Protein AF-A0AAU1ZHZ0-F1 (afdb_monomer)

Foldseek 3Di:
DDDPPPPPDDDPLLVVLLVLLLVLLVVLLVLLQVLCVQLVFLNDPVSVVVSVVVSVVLSVVLSVQLNVQLVVLQVVCVVPDPVSSSVSSVCSSCVSSVVSSLVCNQPRRFPQQGRRPNVQDDNLSGHPPHDPPGHSD

Secondary structure (DSSP, 8-state):
-------TT---HHHHHHHHHHHHHHHHHHHHHHHHHHHTSS-SHHHHHHHHHHHHHHHHHHHHHHHHHHHHHHHHTTTS-HHHHHHHHHHHHHHHHHHHHHHHHHHHHS-TTS--TTSSS-TT---TTS-TTS---

Nearest PDB structures (foldseek):
  8fih-assembly1_C  TM=4.085E-01  e=8.500E+00  synthetic construct
  4m70-assembly1_A  TM=3.760E-01  e=8.071E+00  Solanum tuberosum

Structure (mmCIF, N/CA/C/O backbone):
data_AF-A0AAU1ZHZ0-F1
#
_entry.id   AF-A0AAU1ZHZ0-F1
#
loop_
_atom_site.group_PDB
_atom_site.id
_atom_site.type_symbol
_atom_site.label_atom_id
_atom_site.label_alt_id
_atom_site.label_comp_id
_atom_site.label_asym_id
_atom_site.label_entity_id
_atom_site.label_seq_id
_atom_site.pdbx_PDB_ins_code
_atom_site.Cartn_x
_atom_site.Cartn_y
_atom_site.Cartn_z
_atom_site.occupancy
_atom_site.B_iso_or_equiv
_atom_site.auth_seq_id
_atom_site.auth_comp_id
_atom_site.auth_asym_id
_atom_s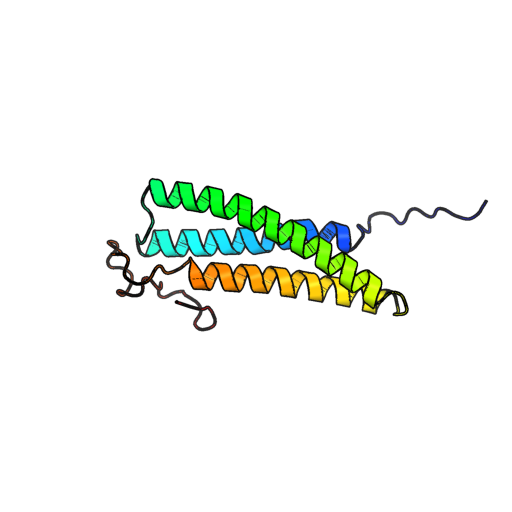ite.auth_atom_id
_atom_site.pdbx_PDB_model_num
ATOM 1 N N . MET A 1 1 ? -8.022 1.737 46.238 1.00 36.94 1 MET A N 1
ATOM 2 C CA . MET A 1 1 ? -6.964 1.194 45.357 1.00 36.94 1 MET A CA 1
ATOM 3 C C . MET A 1 1 ? -7.638 0.244 44.380 1.00 36.94 1 MET A C 1
ATOM 5 O O . MET A 1 1 ? -7.983 -0.860 44.771 1.00 36.94 1 MET A O 1
ATOM 9 N N . SER A 1 2 ? -7.978 0.725 43.182 1.00 44.81 2 SER A N 1
ATOM 10 C CA . SER A 1 2 ? -8.760 -0.032 42.194 1.00 44.81 2 SER A CA 1
ATOM 11 C C . SER A 1 2 ? -7.848 -0.516 41.068 1.00 44.81 2 SER A C 1
ATOM 13 O O . SER A 1 2 ? -6.913 0.182 40.682 1.00 44.81 2 SER A O 1
ATOM 15 N N . ALA A 1 3 ? -8.091 -1.742 40.621 1.00 41.94 3 ALA A N 1
ATOM 16 C CA . ALA A 1 3 ? -7.180 -2.602 39.882 1.00 41.94 3 ALA A CA 1
ATOM 17 C C . ALA A 1 3 ? -6.652 -2.003 38.564 1.00 41.94 3 ALA A C 1
ATOM 19 O O . ALA A 1 3 ? -7.365 -1.935 37.564 1.00 41.94 3 ALA A O 1
ATOM 20 N N . TYR A 1 4 ? -5.353 -1.698 38.524 1.00 46.47 4 TYR A N 1
ATOM 21 C CA . TYR A 1 4 ? -4.576 -1.684 37.283 1.00 46.47 4 TYR A CA 1
ATOM 22 C C . TYR A 1 4 ? -4.260 -3.134 36.895 1.00 46.47 4 TYR A C 1
ATOM 24 O O . TYR A 1 4 ? -3.150 -3.630 37.073 1.00 46.47 4 TYR A O 1
ATOM 32 N N . ALA A 1 5 ? -5.266 -3.846 36.387 1.00 48.91 5 ALA A N 1
ATOM 33 C CA . ALA A 1 5 ? -5.033 -5.089 35.671 1.00 48.91 5 ALA A CA 1
ATOM 34 C C . ALA A 1 5 ? -4.393 -4.735 34.321 1.00 48.91 5 ALA A C 1
ATOM 36 O O . ALA A 1 5 ? -5.079 -4.462 33.336 1.00 48.91 5 ALA A O 1
ATOM 37 N N . VAL A 1 6 ? -3.061 -4.693 34.292 1.00 51.09 6 VAL A N 1
ATOM 38 C CA . VAL A 1 6 ? -2.277 -4.684 33.056 1.00 51.09 6 VAL A CA 1
ATOM 39 C C . VAL A 1 6 ? -2.632 -5.963 32.297 1.00 51.09 6 VAL A C 1
ATOM 41 O O . VAL A 1 6 ? -2.198 -7.057 32.658 1.00 51.09 6 VAL A O 1
ATOM 44 N N . SER A 1 7 ? -3.487 -5.844 31.278 1.00 55.59 7 SER A N 1
ATOM 45 C CA . SER A 1 7 ? -3.827 -6.971 30.413 1.00 55.59 7 SER A CA 1
ATOM 46 C C . SER A 1 7 ? -2.555 -7.393 29.679 1.00 55.59 7 SER A C 1
ATOM 48 O O . SER A 1 7 ? -1.986 -6.607 28.919 1.00 55.59 7 SER A O 1
ATOM 50 N N . ARG A 1 8 ? -2.084 -8.615 29.932 1.00 50.62 8 ARG A N 1
ATOM 51 C CA . ARG A 1 8 ? -0.914 -9.184 29.261 1.00 50.62 8 ARG A CA 1
ATOM 52 C C . ARG A 1 8 ? -1.141 -9.184 27.741 1.00 50.62 8 ARG A C 1
ATOM 54 O O . ARG A 1 8 ? -2.071 -9.821 27.259 1.00 50.62 8 ARG A O 1
ATOM 61 N N . GLY A 1 9 ? -0.279 -8.480 27.008 1.00 52.25 9 GLY A N 1
ATOM 62 C CA . GLY A 1 9 ? 0.023 -8.750 25.595 1.00 52.25 9 GLY A CA 1
ATOM 63 C C . GLY A 1 9 ? -0.897 -8.172 24.515 1.00 52.25 9 GLY A C 1
ATOM 64 O O . GLY A 1 9 ? -0.635 -8.406 23.340 1.00 52.25 9 GLY A O 1
ATOM 65 N N . GLN A 1 10 ? -1.942 -7.414 24.852 1.00 60.03 10 GLN A N 1
ATOM 66 C CA . GLN A 1 10 ? -2.827 -6.824 23.841 1.00 60.03 10 GLN A CA 1
ATOM 67 C C . GLN A 1 10 ? -2.317 -5.433 23.468 1.00 60.03 10 GLN A C 1
ATOM 69 O O . GLN A 1 10 ? -2.661 -4.440 24.113 1.00 60.03 10 GLN A O 1
ATOM 74 N N . TRP A 1 11 ? -1.460 -5.356 22.451 1.00 63.22 11 TRP A N 1
ATOM 75 C CA . TRP A 1 11 ? -1.081 -4.067 21.880 1.00 63.22 11 TRP A CA 1
ATOM 76 C C . TRP A 1 11 ? -2.352 -3.325 21.437 1.00 63.22 11 TRP A C 1
ATOM 78 O O . TRP A 1 11 ? -3.217 -3.929 20.794 1.00 63.22 11 TRP A O 1
ATOM 88 N N . PRO A 1 12 ? -2.514 -2.035 21.781 1.00 67.44 12 PRO A N 1
ATOM 89 C CA . PRO A 1 12 ? -3.653 -1.263 21.310 1.00 67.44 12 PRO A CA 1
ATOM 90 C C . PRO A 1 12 ? -3.720 -1.313 19.780 1.00 67.44 12 PRO A C 1
ATOM 92 O O . PRO A 1 12 ? -2.695 -1.162 19.124 1.00 67.44 12 PRO A O 1
ATOM 95 N N . ALA A 1 13 ? -4.912 -1.464 19.201 1.00 68.56 13 ALA A N 1
ATOM 96 C CA . ALA A 1 13 ? -5.073 -1.578 17.746 1.00 68.56 13 ALA A CA 1
ATOM 97 C C . ALA A 1 13 ? -4.434 -0.411 16.956 1.00 68.56 13 ALA A C 1
ATOM 99 O O . ALA A 1 13 ? -3.912 -0.619 15.866 1.00 68.56 13 ALA A O 1
ATOM 100 N N . TRP A 1 14 ? -4.371 0.793 17.536 1.00 65.88 14 TRP A N 1
ATOM 101 C CA . TRP A 1 14 ? -3.672 1.939 16.940 1.00 65.88 14 TRP A CA 1
ATOM 102 C C . TRP A 1 14 ? -2.141 1.788 16.915 1.00 65.88 14 TRP A C 1
ATOM 104 O O . TRP A 1 14 ? -1.498 2.325 16.021 1.00 65.88 14 TRP A O 1
ATOM 114 N N . VAL A 1 15 ? -1.549 1.030 17.845 1.00 73.62 15 VAL A N 1
ATOM 115 C CA . VAL A 1 15 ? -0.110 0.713 17.829 1.00 73.62 15 VAL A CA 1
ATOM 116 C C . VAL A 1 15 ? 0.216 -0.241 16.680 1.00 73.62 15 VAL A C 1
ATOM 118 O O . VAL A 1 15 ? 1.283 -0.142 16.085 1.00 73.62 15 VAL A O 1
ATOM 121 N N . MET A 1 16 ? -0.730 -1.105 16.302 1.00 80.38 16 MET A N 1
ATOM 122 C CA . MET A 1 16 ? -0.593 -1.981 15.136 1.00 80.38 16 MET A CA 1
ATOM 123 C C . MET A 1 16 ? -0.862 -1.265 13.802 1.00 80.38 16 MET A C 1
ATOM 125 O O . MET A 1 16 ? -0.523 -1.804 12.752 1.00 80.38 16 MET A O 1
ATOM 129 N N . ALA A 1 17 ? -1.411 -0.045 13.807 1.00 83.56 17 ALA A N 1
ATOM 130 C CA . ALA A 1 17 ? -1.711 0.688 12.575 1.00 83.56 17 ALA A CA 1
ATOM 131 C C . ALA A 1 17 ? -0.443 1.051 11.786 1.00 83.56 17 ALA A C 1
ATOM 133 O O . ALA A 1 17 ? -0.386 0.866 10.572 1.00 83.56 17 ALA A O 1
ATOM 134 N N . MET A 1 18 ? 0.593 1.509 12.491 1.00 86.06 18 MET A N 1
ATOM 135 C CA . MET A 1 18 ? 1.884 1.856 11.900 1.00 86.06 18 MET A CA 1
ATOM 136 C C . MET A 1 18 ? 2.557 0.664 11.188 1.00 86.06 18 MET A C 1
ATOM 138 O O . MET A 1 18 ? 2.840 0.793 9.997 1.00 86.06 18 MET A O 1
ATOM 142 N N . PRO A 1 19 ? 2.799 -0.499 11.835 1.00 89.25 19 PRO A N 1
ATOM 143 C CA . PRO A 1 19 ? 3.435 -1.629 11.160 1.00 89.25 19 PRO A CA 1
ATOM 144 C C . PRO A 1 19 ? 2.593 -2.182 10.005 1.00 89.25 19 PRO A C 1
ATOM 146 O O . PRO A 1 19 ? 3.168 -2.621 9.015 1.00 89.25 19 PRO A O 1
ATOM 149 N N . VAL A 1 20 ? 1.256 -2.117 10.079 1.00 88.69 20 VAL A N 1
ATOM 150 C CA . VAL A 1 20 ? 0.386 -2.506 8.956 1.00 88.69 20 VAL A CA 1
ATOM 151 C C . VAL A 1 20 ? 0.583 -1.574 7.759 1.00 88.69 20 VAL A C 1
ATOM 153 O O . VAL A 1 20 ? 0.810 -2.060 6.654 1.00 88.69 20 VAL A O 1
ATOM 156 N N . GLY A 1 21 ? 0.561 -0.253 7.968 1.00 87.50 21 GLY A N 1
ATOM 157 C CA . GLY A 1 21 ? 0.802 0.721 6.898 1.00 87.50 21 GLY A CA 1
ATOM 158 C C . GLY A 1 21 ? 2.176 0.547 6.244 1.00 87.50 21 GLY A C 1
ATOM 159 O O . GLY A 1 21 ? 2.278 0.537 5.019 1.00 87.50 21 GLY A O 1
ATOM 160 N N . ILE A 1 22 ? 3.215 0.323 7.058 1.00 89.19 22 ILE A N 1
ATOM 161 C CA . ILE A 1 22 ? 4.578 0.043 6.582 1.00 89.19 22 ILE A CA 1
ATOM 162 C C . ILE A 1 22 ? 4.613 -1.242 5.752 1.00 89.19 22 ILE A C 1
ATOM 164 O O . ILE A 1 22 ? 5.143 -1.243 4.644 1.00 89.19 22 ILE A O 1
ATOM 168 N N . ALA A 1 23 ? 4.049 -2.335 6.271 1.00 91.75 23 ALA A N 1
ATOM 169 C CA . ALA A 1 23 ? 4.100 -3.634 5.612 1.00 91.75 23 ALA A CA 1
ATOM 170 C C . ALA A 1 23 ? 3.394 -3.615 4.250 1.00 91.75 23 ALA A C 1
ATOM 172 O O . ALA A 1 23 ? 3.937 -4.135 3.278 1.00 91.75 23 ALA A O 1
ATOM 173 N N . VAL A 1 24 ? 2.215 -2.996 4.164 1.00 91.69 24 VAL A N 1
ATOM 174 C CA . VAL A 1 24 ? 1.434 -2.919 2.921 1.00 91.69 24 VAL A CA 1
ATOM 175 C C . VAL A 1 24 ? 2.195 -2.158 1.833 1.00 91.69 24 VAL A C 1
ATOM 177 O O . VAL A 1 24 ? 2.324 -2.656 0.716 1.00 91.69 24 VAL A O 1
ATOM 180 N N . VAL A 1 25 ? 2.758 -0.994 2.159 1.00 89.00 25 VAL A N 1
ATOM 181 C CA . VAL A 1 25 ? 3.520 -0.196 1.186 1.00 89.00 25 VAL A CA 1
ATOM 182 C C . VAL A 1 25 ? 4.828 -0.861 0.804 1.00 89.00 25 VAL A C 1
ATOM 184 O O . VAL A 1 25 ? 5.184 -0.862 -0.367 1.00 89.00 25 VAL A O 1
ATOM 187 N N . TYR A 1 26 ? 5.518 -1.489 1.754 1.00 91.44 26 TYR A N 1
ATOM 188 C CA . TYR A 1 26 ? 6.726 -2.242 1.444 1.00 91.44 26 TYR A CA 1
ATOM 189 C C . TYR A 1 26 ? 6.450 -3.355 0.422 1.00 91.44 26 TYR A C 1
ATOM 191 O O . TYR A 1 26 ? 7.185 -3.495 -0.554 1.00 91.44 26 TYR A O 1
ATOM 199 N N . GLN A 1 27 ? 5.358 -4.110 0.594 1.00 92.25 27 GLN A N 1
ATOM 200 C CA . GLN A 1 27 ? 4.953 -5.122 -0.387 1.00 92.25 27 GLN A CA 1
ATOM 201 C C . GLN A 1 27 ? 4.615 -4.495 -1.748 1.00 92.25 27 GLN A C 1
ATOM 203 O O . GLN A 1 27 ? 5.027 -5.028 -2.776 1.00 92.25 27 GLN A O 1
ATOM 208 N N . ALA A 1 28 ? 3.939 -3.342 -1.769 1.00 90.75 28 ALA A N 1
ATOM 209 C CA . ALA A 1 28 ? 3.671 -2.597 -2.999 1.00 90.75 28 ALA A CA 1
ATOM 210 C C . ALA A 1 28 ? 4.970 -2.184 -3.721 1.00 90.75 28 ALA A C 1
ATOM 212 O O . ALA A 1 28 ? 5.103 -2.409 -4.923 1.00 90.75 28 ALA A O 1
ATOM 213 N N . SER A 1 29 ? 5.968 -1.674 -2.993 1.00 88.94 29 SER A N 1
ATOM 214 C CA . SER A 1 29 ? 7.287 -1.340 -3.546 1.00 88.94 29 SER A CA 1
ATOM 215 C C . SER A 1 29 ? 8.018 -2.559 -4.103 1.00 88.94 29 SER A C 1
ATOM 217 O O . SER A 1 29 ? 8.616 -2.471 -5.172 1.00 88.94 29 SER A O 1
ATOM 219 N N . VAL A 1 30 ? 7.925 -3.720 -3.448 1.00 90.94 30 VAL A N 1
ATOM 220 C CA . VAL A 1 30 ? 8.493 -4.973 -3.974 1.00 90.94 30 VAL A CA 1
ATOM 221 C C . VAL A 1 30 ? 7.828 -5.377 -5.293 1.00 90.94 30 VAL A C 1
ATOM 223 O O . VAL A 1 30 ? 8.520 -5.824 -6.209 1.00 90.94 30 VAL A O 1
ATOM 226 N N . VAL A 1 31 ? 6.508 -5.215 -5.417 1.00 90.25 31 VAL A N 1
ATOM 227 C CA . VAL A 1 31 ? 5.777 -5.504 -6.663 1.00 90.25 31 VAL A CA 1
ATOM 228 C C . VAL A 1 31 ? 6.209 -4.557 -7.786 1.00 90.25 31 VAL A C 1
ATOM 230 O O . VAL A 1 31 ? 6.536 -5.035 -8.871 1.00 90.25 31 VAL A O 1
ATOM 233 N N . VAL A 1 32 ? 6.299 -3.250 -7.515 1.00 89.50 32 VAL A N 1
ATOM 234 C CA . VAL A 1 32 ? 6.789 -2.239 -8.473 1.00 89.50 32 VAL A CA 1
ATOM 235 C C . VAL A 1 32 ? 8.213 -2.559 -8.930 1.00 89.50 32 VAL A C 1
ATOM 237 O O . VAL A 1 32 ? 8.487 -2.608 -10.127 1.00 89.50 32 VAL A O 1
ATOM 240 N N . ALA A 1 33 ? 9.118 -2.844 -7.992 1.00 89.62 33 ALA A N 1
ATOM 241 C CA . ALA A 1 33 ? 10.503 -3.183 -8.302 1.00 89.62 33 ALA A CA 1
ATOM 242 C C . ALA A 1 33 ? 10.608 -4.442 -9.178 1.00 89.62 33 ALA A C 1
ATOM 244 O O . ALA A 1 33 ? 11.401 -4.480 -10.116 1.00 89.62 33 ALA A O 1
ATOM 245 N N . ARG A 1 34 ? 9.785 -5.464 -8.910 1.00 90.31 34 ARG A N 1
ATOM 246 C CA . ARG A 1 34 ? 9.731 -6.681 -9.732 1.00 90.31 34 ARG A CA 1
ATOM 247 C C . ARG A 1 34 ? 9.187 -6.421 -11.133 1.00 90.31 34 ARG A C 1
ATOM 249 O O . ARG A 1 34 ? 9.722 -6.997 -12.072 1.00 90.31 34 ARG A O 1
ATOM 256 N N . ALA A 1 35 ? 8.163 -5.581 -11.279 1.00 88.31 35 ALA A N 1
ATOM 257 C CA . ALA A 1 35 ? 7.618 -5.219 -12.587 1.00 88.31 35 ALA A CA 1
ATOM 258 C C . ALA A 1 35 ? 8.667 -4.500 -13.444 1.00 88.31 35 ALA A C 1
ATOM 260 O O . ALA A 1 35 ? 8.980 -4.954 -14.544 1.00 88.31 35 ALA A O 1
ATOM 261 N N . ARG A 1 36 ? 9.300 -3.462 -12.882 1.00 88.56 36 ARG A N 1
ATOM 262 C CA . ARG A 1 36 ? 10.369 -2.701 -13.545 1.00 88.56 36 ARG A CA 1
ATOM 263 C C . ARG A 1 36 ? 11.561 -3.578 -13.923 1.00 88.56 36 ARG A C 1
ATOM 265 O O . ARG A 1 36 ? 12.040 -3.499 -15.04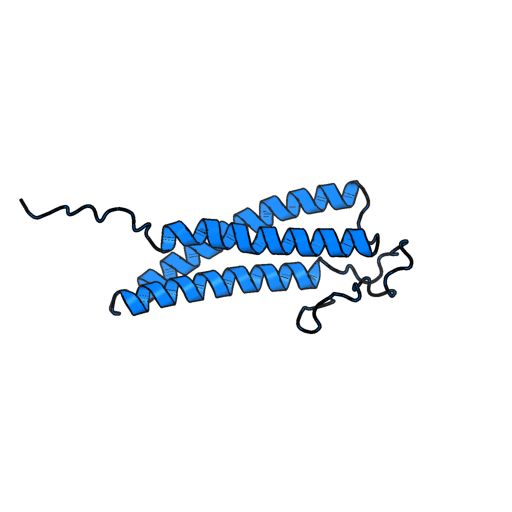7 1.00 88.56 36 ARG A O 1
ATOM 272 N N . ALA A 1 37 ? 11.994 -4.464 -13.025 1.00 88.50 37 ALA A N 1
ATOM 273 C CA . ALA A 1 37 ? 13.083 -5.401 -13.300 1.00 88.50 37 ALA A CA 1
ATOM 274 C C . ALA A 1 37 ? 12.738 -6.437 -14.383 1.00 88.50 37 ALA A C 1
ATOM 276 O O . ALA A 1 37 ? 13.617 -6.853 -15.129 1.00 88.50 37 ALA A O 1
ATOM 277 N N . TYR A 1 38 ? 11.479 -6.878 -14.459 1.00 89.62 38 TYR A N 1
ATOM 278 C CA . TYR A 1 38 ? 11.035 -7.868 -15.442 1.00 89.62 38 TYR A CA 1
ATOM 279 C C . TYR A 1 38 ? 10.935 -7.268 -16.855 1.00 89.62 38 TYR A C 1
ATOM 281 O O . TYR A 1 38 ? 11.339 -7.899 -17.833 1.00 89.62 38 TYR A O 1
ATOM 289 N N . CYS A 1 39 ? 10.425 -6.041 -16.970 1.00 87.56 39 CYS A N 1
ATOM 290 C CA . CYS A 1 39 ? 10.314 -5.342 -18.253 1.00 87.56 39 CYS A CA 1
ATOM 291 C C . CYS A 1 39 ? 11.584 -4.571 -18.650 1.00 87.56 39 CYS A C 1
ATOM 293 O O . CYS A 1 39 ? 11.652 -4.053 -19.758 1.00 87.56 39 CYS A O 1
ATOM 295 N N . ASP A 1 40 ? 12.574 -4.500 -17.755 1.00 87.62 40 ASP A N 1
ATOM 296 C CA . ASP A 1 40 ? 13.741 -3.614 -17.860 1.00 87.62 40 ASP A CA 1
ATOM 297 C C . ASP A 1 40 ? 13.351 -2.159 -18.181 1.00 87.62 40 ASP A C 1
ATOM 299 O O . ASP A 1 40 ? 14.009 -1.448 -18.930 1.00 87.62 40 ASP A O 1
ATOM 303 N N . ALA A 1 41 ? 12.228 -1.722 -17.606 1.00 85.25 41 ALA A N 1
ATOM 304 C CA . ALA A 1 41 ? 11.660 -0.395 -17.800 1.00 85.25 41 ALA A CA 1
ATOM 305 C C . ALA A 1 41 ? 11.876 0.434 -16.531 1.00 85.25 41 ALA A C 1
ATOM 307 O O . ALA A 1 41 ? 11.480 0.031 -15.434 1.00 85.25 41 ALA A O 1
ATOM 308 N N . ALA A 1 42 ? 12.528 1.590 -16.667 1.00 81.69 42 ALA A N 1
ATOM 309 C CA . ALA A 1 42 ? 12.950 2.445 -15.556 1.00 81.69 42 ALA A CA 1
ATOM 310 C C . ALA A 1 42 ? 13.762 1.690 -14.478 1.00 81.69 42 ALA A C 1
ATOM 312 O O . ALA A 1 42 ? 13.615 1.936 -13.275 1.00 81.69 42 ALA A O 1
ATOM 313 N N . TRP A 1 43 ? 14.623 0.756 -14.904 1.00 86.06 43 TRP A N 1
ATOM 314 C CA . TRP A 1 43 ? 15.458 -0.070 -14.022 1.00 86.06 43 TRP A CA 1
ATOM 315 C C . TRP A 1 43 ? 16.944 0.327 -14.015 1.00 86.06 43 TRP A C 1
ATOM 317 O O . TRP A 1 43 ? 17.789 -0.382 -13.464 1.00 86.06 43 TRP A O 1
ATOM 327 N N . GLU A 1 44 ? 17.273 1.493 -14.563 1.00 85.38 44 GLU A N 1
ATOM 328 C CA . GLU A 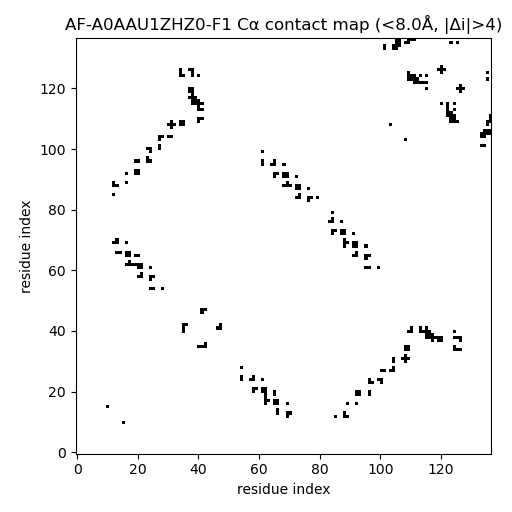1 44 ? 18.616 2.079 -14.533 1.00 85.38 44 GLU A CA 1
ATOM 329 C C . GLU A 1 44 ? 19.021 2.523 -13.106 1.00 85.38 44 GLU A C 1
ATOM 331 O O . GLU A 1 44 ? 18.149 2.788 -12.266 1.00 85.38 44 GLU A O 1
ATOM 336 N N . PRO A 1 45 ? 20.326 2.653 -12.788 1.00 84.50 45 PRO A N 1
ATOM 337 C CA . PRO A 1 45 ? 20.795 3.001 -11.441 1.00 84.50 45 PRO A CA 1
ATOM 338 C C . PRO A 1 45 ? 20.168 4.281 -10.864 1.00 84.50 45 PRO A C 1
ATOM 340 O O . PRO A 1 45 ? 19.782 4.298 -9.692 1.00 84.50 45 PRO A O 1
ATOM 343 N N . GLN A 1 46 ? 20.000 5.323 -11.684 1.00 84.25 46 GLN A N 1
ATOM 344 C CA . GLN A 1 46 ? 19.340 6.575 -11.300 1.00 84.25 46 GLN A CA 1
ATOM 345 C C . GLN A 1 46 ? 17.886 6.367 -10.853 1.00 84.25 46 GLN A C 1
ATOM 347 O O . GLN A 1 46 ? 17.459 6.925 -9.840 1.00 84.25 46 GLN A O 1
ATOM 352 N N . HIS A 1 47 ? 17.133 5.521 -11.555 1.00 83.00 47 HIS A N 1
ATOM 353 C CA . HIS A 1 47 ? 15.729 5.257 -11.254 1.00 83.00 47 HIS A CA 1
ATOM 354 C C . HIS A 1 47 ? 15.565 4.346 -10.034 1.00 83.00 47 HIS A C 1
ATOM 356 O O . HIS A 1 47 ? 14.647 4.550 -9.239 1.00 83.00 47 HIS A O 1
ATOM 362 N N . ARG A 1 48 ? 16.492 3.406 -9.807 1.00 83.44 48 ARG A N 1
ATOM 363 C CA . ARG A 1 48 ? 16.534 2.605 -8.568 1.00 83.44 48 ARG A CA 1
ATOM 364 C C . ARG A 1 48 ? 16.815 3.465 -7.337 1.00 83.44 48 ARG A C 1
ATOM 366 O O . ARG A 1 48 ? 16.228 3.245 -6.275 1.00 83.44 48 ARG A O 1
ATOM 373 N N . PHE A 1 49 ? 17.695 4.456 -7.476 1.00 84.06 49 PHE A N 1
ATOM 374 C CA . PHE A 1 49 ? 17.967 5.415 -6.411 1.00 84.06 49 PHE A CA 1
ATOM 375 C C . PHE A 1 49 ? 16.730 6.266 -6.111 1.00 84.06 49 PHE A C 1
ATOM 377 O O . PHE A 1 49 ? 16.299 6.317 -4.961 1.00 84.06 49 PHE A O 1
ATOM 384 N N . ALA A 1 50 ? 16.101 6.849 -7.137 1.00 86.62 50 ALA A N 1
ATOM 385 C CA . ALA A 1 50 ? 14.861 7.612 -6.979 1.00 86.62 50 ALA A CA 1
ATOM 386 C C . ALA A 1 50 ? 13.747 6.781 -6.313 1.00 86.62 50 ALA A C 1
ATOM 388 O O . ALA A 1 50 ? 13.114 7.243 -5.364 1.00 86.62 50 ALA A O 1
ATOM 389 N N . HIS A 1 51 ? 13.582 5.520 -6.725 1.00 84.94 51 HIS A N 1
ATOM 390 C CA . HIS A 1 51 ? 12.625 4.588 -6.127 1.00 84.94 51 HIS A CA 1
ATOM 391 C C . HIS A 1 51 ? 12.900 4.321 -4.636 1.00 84.94 51 HIS A C 1
ATOM 393 O O . HIS A 1 51 ? 11.974 4.218 -3.836 1.00 84.94 51 HIS A O 1
ATOM 399 N N . SER A 1 52 ? 14.172 4.265 -4.228 1.00 85.12 52 SER A N 1
ATOM 400 C CA . SER A 1 52 ? 14.541 4.097 -2.815 1.00 85.12 52 SER A CA 1
ATOM 401 C C . SER A 1 52 ? 14.118 5.299 -1.959 1.00 85.12 52 SER A C 1
ATOM 403 O O . SER A 1 52 ? 13.642 5.120 -0.837 1.00 85.12 52 SER A O 1
ATOM 405 N N . PHE A 1 53 ? 14.240 6.522 -2.488 1.00 87.94 53 PHE A N 1
ATOM 406 C CA . PHE A 1 53 ? 13.746 7.732 -1.817 1.00 87.94 53 PHE A CA 1
ATOM 407 C C . PHE A 1 53 ? 12.221 7.770 -1.758 1.00 87.94 53 PHE A C 1
ATOM 409 O O . PHE A 1 53 ? 11.663 8.046 -0.694 1.00 87.94 53 PHE A O 1
ATOM 416 N N . GLU A 1 54 ? 11.545 7.437 -2.859 1.00 87.19 54 GLU A N 1
ATOM 417 C CA . GLU A 1 54 ? 10.088 7.291 -2.876 1.00 87.19 54 GLU A CA 1
ATOM 418 C C . GLU A 1 54 ? 9.609 6.298 -1.822 1.00 87.19 54 GLU A C 1
ATOM 420 O O . GLU A 1 54 ? 8.671 6.603 -1.092 1.00 87.19 54 GLU A O 1
ATOM 425 N N . MET A 1 55 ? 10.275 5.149 -1.682 1.00 88.12 55 MET A N 1
ATOM 426 C CA . MET A 1 55 ? 9.920 4.147 -0.680 1.00 88.12 55 MET A CA 1
ATOM 427 C C . MET A 1 55 ? 9.985 4.727 0.737 1.00 88.12 55 MET A C 1
ATOM 429 O O . MET A 1 55 ? 9.059 4.514 1.520 1.00 88.12 55 MET A O 1
ATOM 433 N N . ILE A 1 56 ? 11.036 5.480 1.077 1.00 88.94 56 ILE A N 1
ATOM 434 C CA . ILE A 1 56 ? 11.171 6.114 2.400 1.00 88.94 56 ILE A CA 1
ATOM 435 C C . ILE A 1 56 ? 10.022 7.099 2.642 1.00 88.94 56 ILE A C 1
ATOM 437 O O . ILE A 1 56 ? 9.362 7.036 3.683 1.00 88.94 56 ILE A O 1
ATOM 441 N N . VAL A 1 57 ? 9.753 7.977 1.672 1.00 90.75 57 VAL A N 1
ATOM 442 C CA . VAL A 1 57 ? 8.706 9.003 1.777 1.00 90.75 57 VAL A CA 1
ATOM 443 C C . VAL A 1 57 ? 7.321 8.365 1.874 1.00 90.75 57 VAL A C 1
ATOM 445 O O . VAL A 1 57 ? 6.553 8.698 2.776 1.00 90.75 57 VAL A O 1
ATOM 448 N N . LEU A 1 58 ? 7.010 7.411 0.998 1.00 90.44 58 LEU A N 1
ATOM 449 C CA . LEU A 1 58 ? 5.711 6.746 0.931 1.00 90.44 58 LEU A CA 1
ATOM 450 C C . LEU A 1 58 ? 5.448 5.883 2.167 1.00 90.44 58 LEU A C 1
ATOM 452 O O . LEU A 1 58 ? 4.334 5.882 2.696 1.00 90.44 58 LEU A O 1
ATOM 456 N N . THR A 1 59 ? 6.476 5.194 2.668 1.00 90.12 59 THR A N 1
ATOM 457 C CA . THR A 1 59 ? 6.388 4.411 3.907 1.00 90.12 59 THR A CA 1
ATOM 458 C C . THR A 1 59 ? 6.095 5.325 5.092 1.00 90.12 59 THR A C 1
ATOM 460 O O . THR A 1 59 ? 5.185 5.043 5.869 1.00 90.12 59 THR A O 1
ATOM 463 N N . GLY A 1 60 ? 6.812 6.448 5.210 1.00 89.44 60 GLY A N 1
ATOM 464 C CA . GLY A 1 60 ? 6.576 7.438 6.262 1.00 89.44 60 GLY A CA 1
ATOM 465 C C . GLY A 1 60 ? 5.180 8.060 6.183 1.00 89.44 60 GLY A C 1
ATOM 466 O O . GLY A 1 60 ? 4.465 8.107 7.186 1.00 89.44 60 GLY A O 1
ATOM 467 N N . ALA A 1 61 ? 4.759 8.474 4.985 1.00 92.12 61 ALA A N 1
ATOM 468 C CA . ALA A 1 61 ? 3.440 9.053 4.746 1.00 92.12 61 ALA A CA 1
ATOM 469 C C . ALA A 1 61 ? 2.313 8.068 5.082 1.00 92.12 61 ALA A C 1
ATOM 471 O O . ALA A 1 61 ? 1.357 8.433 5.766 1.00 92.12 61 ALA A O 1
ATOM 472 N N . THR A 1 62 ? 2.445 6.805 4.675 1.00 92.31 62 THR A N 1
ATOM 473 C CA . THR A 1 62 ? 1.409 5.790 4.911 1.00 92.31 62 THR A CA 1
ATOM 474 C C . THR A 1 62 ? 1.369 5.344 6.365 1.00 92.31 62 THR A C 1
ATOM 476 O O . THR A 1 62 ? 0.285 5.160 6.916 1.00 92.31 62 THR A O 1
ATOM 479 N N . ALA A 1 63 ? 2.524 5.236 7.028 1.00 90.56 63 ALA A N 1
ATOM 480 C CA . ALA A 1 63 ? 2.598 5.000 8.466 1.00 90.56 63 ALA A CA 1
ATOM 481 C C . ALA A 1 63 ? 1.865 6.100 9.249 1.00 90.56 63 ALA A C 1
ATOM 483 O O . ALA A 1 63 ? 1.042 5.803 10.117 1.00 90.56 63 ALA A O 1
ATOM 484 N N . LEU A 1 64 ? 2.116 7.369 8.909 1.00 93.00 64 LEU A N 1
ATOM 485 C CA . LEU A 1 64 ? 1.442 8.507 9.528 1.00 93.00 64 LEU A CA 1
ATOM 486 C C . LEU A 1 64 ? -0.063 8.499 9.232 1.00 93.00 64 LEU A C 1
ATOM 488 O O . LEU A 1 64 ? -0.866 8.615 10.158 1.00 93.00 64 LEU A O 1
ATOM 492 N N . ALA A 1 65 ? -0.453 8.317 7.969 1.00 94.25 65 ALA A N 1
ATOM 493 C CA . ALA A 1 65 ? -1.852 8.269 7.558 1.00 94.25 65 ALA A CA 1
ATOM 494 C C . ALA A 1 65 ? -2.616 7.152 8.284 1.00 94.25 65 ALA A C 1
ATOM 496 O O . ALA A 1 65 ? -3.696 7.406 8.813 1.00 94.25 65 ALA A O 1
ATOM 497 N N . ALA A 1 66 ? -2.032 5.952 8.392 1.00 92.56 66 ALA A N 1
ATOM 498 C CA . ALA A 1 66 ? -2.598 4.822 9.126 1.00 92.56 66 ALA A CA 1
ATOM 499 C C . ALA A 1 66 ? -2.861 5.164 10.602 1.00 92.56 66 ALA A C 1
ATOM 501 O O . ALA A 1 66 ? -3.933 4.863 11.132 1.00 92.56 66 ALA A O 1
ATOM 502 N N . VAL A 1 67 ? -1.919 5.839 11.268 1.00 92.06 67 VAL A N 1
ATOM 503 C CA . VAL A 1 67 ? -2.100 6.290 12.656 1.00 92.06 67 VAL A CA 1
ATOM 504 C C . VAL A 1 67 ? -3.212 7.336 12.753 1.00 92.06 67 VAL A C 1
ATOM 506 O O . VAL A 1 67 ? -4.090 7.210 13.609 1.00 92.06 67 VAL A O 1
ATOM 509 N N . VAL A 1 68 ? -3.223 8.336 11.866 1.00 94.56 68 VAL A N 1
ATOM 510 C CA . VAL A 1 68 ? -4.249 9.391 11.848 1.00 94.56 68 VAL A CA 1
ATOM 511 C C . VAL A 1 68 ? -5.642 8.791 11.673 1.00 94.56 68 VAL A C 1
ATOM 513 O O . VAL A 1 68 ? -6.526 9.067 12.485 1.00 94.56 68 VAL A O 1
ATOM 516 N N . VAL A 1 69 ? -5.850 7.918 10.681 1.00 95.00 69 VAL A N 1
ATOM 517 C CA . VAL A 1 69 ? -7.171 7.310 10.458 1.00 95.00 69 VAL A CA 1
ATOM 518 C C . VAL A 1 69 ? -7.573 6.368 11.589 1.00 95.00 69 VAL A C 1
ATOM 520 O O . VAL A 1 69 ? -8.748 6.327 11.943 1.00 95.00 69 VAL A O 1
ATOM 523 N N . ALA A 1 70 ? -6.628 5.666 12.226 1.00 91.62 70 ALA A N 1
ATOM 524 C CA . ALA A 1 70 ? -6.923 4.852 13.404 1.00 91.62 70 ALA A CA 1
ATOM 525 C C . ALA A 1 70 ? -7.398 5.714 14.586 1.00 91.62 70 ALA A C 1
ATOM 527 O O . ALA A 1 70 ? -8.338 5.341 15.295 1.00 91.62 70 ALA A O 1
ATOM 528 N N . VAL A 1 71 ? -6.787 6.885 14.797 1.00 91.81 71 VAL A N 1
ATOM 529 C CA . VAL A 1 71 ? -7.213 7.844 15.826 1.00 91.81 71 VAL A CA 1
ATOM 530 C C . VAL A 1 71 ? -8.589 8.422 15.494 1.00 91.81 71 VAL A C 1
ATOM 532 O O . VAL A 1 71 ? -9.456 8.422 16.365 1.00 91.81 71 VAL A O 1
ATOM 535 N N . LEU A 1 72 ? -8.835 8.833 14.248 1.00 94.31 72 LEU A N 1
ATOM 536 C CA . LEU A 1 72 ? -10.138 9.352 13.813 1.00 94.31 72 LEU A CA 1
ATOM 537 C C . LEU A 1 72 ? -11.249 8.298 13.918 1.00 94.31 72 LEU A C 1
ATOM 539 O O . LEU A 1 72 ? -12.328 8.571 14.438 1.00 94.31 72 LEU A O 1
ATOM 543 N N . ALA A 1 73 ? -10.982 7.058 13.505 1.00 92.31 73 ALA A N 1
ATOM 544 C CA . ALA A 1 73 ? -11.929 5.958 13.654 1.00 92.31 73 ALA A CA 1
ATOM 545 C C . ALA A 1 73 ? -12.230 5.681 15.135 1.00 92.31 73 ALA A C 1
ATOM 547 O O . ALA A 1 73 ? -13.373 5.401 15.502 1.00 92.31 73 ALA A O 1
ATOM 548 N N . ARG A 1 74 ? -11.227 5.806 16.017 1.00 89.81 74 ARG A N 1
ATOM 549 C CA . ARG A 1 74 ? -11.407 5.683 17.471 1.00 89.81 74 ARG A CA 1
ATOM 550 C C . ARG A 1 74 ? -12.326 6.758 18.035 1.00 89.81 74 ARG A C 1
ATOM 552 O O . ARG A 1 74 ? -13.161 6.429 18.876 1.00 89.81 74 ARG A O 1
ATOM 559 N N . THR A 1 75 ? -12.126 8.016 17.646 1.00 91.75 75 THR A N 1
ATOM 560 C CA . THR A 1 75 ? -12.908 9.146 18.163 1.00 91.75 75 THR A CA 1
ATOM 561 C C . THR A 1 75 ? -14.337 9.099 17.633 1.00 91.75 75 THR A C 1
ATOM 563 O O . THR A 1 75 ? -15.270 9.236 18.420 1.00 91.75 75 THR A O 1
ATOM 566 N N . ALA A 1 76 ? -14.521 8.774 16.352 1.00 93.31 76 ALA A N 1
ATOM 567 C CA . ALA A 1 76 ? -15.836 8.617 15.731 1.00 93.31 76 ALA A CA 1
ATOM 568 C C . ALA A 1 76 ? -16.674 7.484 16.354 1.00 93.31 76 ALA A C 1
ATOM 570 O O . ALA A 1 76 ? -17.898 7.555 16.383 1.00 93.31 76 ALA A O 1
ATOM 571 N N . THR A 1 77 ? -16.029 6.444 16.892 1.00 93.50 77 THR A N 1
ATOM 572 C CA . THR A 1 77 ? -16.700 5.268 17.478 1.00 93.50 77 THR A CA 1
ATOM 573 C C . THR A 1 77 ? -16.602 5.215 19.005 1.00 93.50 77 THR A C 1
ATOM 575 O O . THR A 1 77 ? -16.696 4.144 19.609 1.00 93.50 77 THR A O 1
ATOM 578 N N . VAL A 1 78 ? -16.422 6.361 19.673 1.00 93.19 78 VAL A N 1
ATOM 579 C CA . VAL A 1 78 ? -16.245 6.419 21.137 1.00 93.19 78 VAL A CA 1
ATOM 580 C C . VAL A 1 78 ? -17.439 5.846 21.912 1.00 93.19 78 VAL A C 1
ATOM 582 O O . VAL A 1 78 ? -17.234 5.192 22.935 1.00 93.19 78 VAL A O 1
ATOM 585 N N . HIS A 1 79 ? -18.656 6.021 21.390 1.00 93.56 79 HIS A N 1
ATOM 586 C CA . HIS A 1 79 ? -19.902 5.511 21.975 1.00 93.56 79 HIS A CA 1
ATOM 587 C C . HIS A 1 79 ? -20.245 4.076 21.546 1.00 93.56 79 HIS A C 1
ATOM 589 O O . HIS A 1 79 ? -21.201 3.494 22.053 1.00 93.56 79 HIS A O 1
ATOM 595 N N . ALA A 1 80 ? -19.479 3.494 20.621 1.00 91.75 80 ALA A N 1
ATOM 596 C CA . ALA A 1 80 ? -19.723 2.148 20.128 1.00 91.75 80 ALA A CA 1
ATOM 597 C C . ALA A 1 80 ? -19.121 1.078 21.064 1.00 91.75 80 ALA A C 1
ATOM 599 O O . ALA A 1 80 ? -18.139 1.335 21.776 1.00 91.75 80 ALA A O 1
ATOM 600 N N . PRO A 1 81 ? -19.642 -0.164 21.031 1.00 92.06 81 PRO A N 1
ATOM 601 C CA . PRO A 1 81 ? -19.021 -1.296 21.706 1.00 92.06 81 PRO A CA 1
ATOM 602 C C . PRO A 1 81 ? -17.556 -1.482 21.289 1.00 92.06 81 PRO A C 1
ATOM 604 O O . PRO A 1 81 ? -17.182 -1.277 20.132 1.00 92.06 81 PRO A O 1
ATOM 607 N N . ARG A 1 82 ? -16.719 -1.956 22.222 1.00 87.88 82 ARG A N 1
ATOM 608 C CA . ARG A 1 82 ? -15.286 -2.224 21.986 1.00 87.88 82 ARG A CA 1
ATOM 609 C C . ARG A 1 82 ? -14.974 -3.000 20.691 1.00 87.88 82 ARG A C 1
ATOM 611 O O . ARG A 1 82 ? -14.054 -2.557 20.003 1.00 87.88 82 ARG A O 1
ATOM 618 N N . PRO A 1 83 ? -15.680 -4.097 20.331 1.00 87.56 83 PRO A N 1
ATOM 619 C CA . PRO A 1 83 ? -15.371 -4.830 19.100 1.00 87.56 83 PRO A CA 1
ATOM 620 C C . PRO A 1 83 ? -15.662 -4.012 17.837 1.00 87.56 83 PRO A C 1
ATOM 622 O O . PRO A 1 83 ? -14.857 -4.022 16.913 1.00 87.56 83 PRO A O 1
ATOM 625 N N . VAL A 1 84 ? -16.753 -3.238 17.824 1.00 90.12 84 VAL A N 1
ATOM 626 C CA . VAL A 1 84 ? -17.119 -2.367 16.693 1.00 90.12 84 VAL A CA 1
ATOM 627 C C . VAL A 1 84 ? -16.053 -1.296 16.478 1.00 90.12 84 VAL A C 1
ATOM 629 O O . VAL A 1 84 ? -15.612 -1.071 15.356 1.00 90.12 84 VAL A O 1
ATOM 632 N N . ARG A 1 85 ? -15.568 -0.685 17.562 1.00 89.12 85 ARG A N 1
ATOM 633 C CA . ARG A 1 85 ? -14.483 0.299 17.501 1.00 89.12 85 ARG A CA 1
ATOM 634 C C . ARG A 1 85 ? -13.173 -0.291 16.980 1.00 89.12 85 ARG A C 1
ATOM 636 O O . ARG A 1 85 ? -12.490 0.357 16.194 1.00 89.12 85 ARG A O 1
ATOM 643 N N . ALA A 1 86 ? -12.805 -1.493 17.424 1.00 88.00 86 ALA A N 1
ATOM 644 C CA . ALA A 1 86 ? -11.597 -2.163 16.944 1.00 88.00 86 ALA A CA 1
ATOM 645 C C . ALA A 1 86 ? -11.699 -2.503 15.449 1.00 88.00 86 ALA A C 1
ATOM 647 O O . ALA A 1 86 ? -10.762 -2.242 14.697 1.00 88.00 86 ALA A O 1
ATOM 648 N N . LEU A 1 87 ? -12.857 -3.007 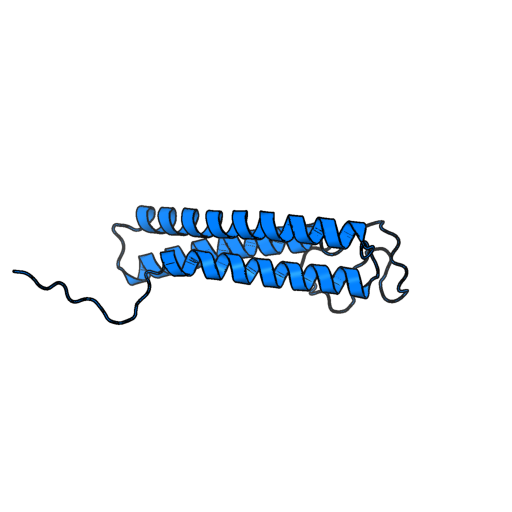15.011 1.00 90.31 87 LEU A N 1
ATOM 649 C CA . LEU A 1 87 ? -13.122 -3.287 13.603 1.00 90.31 87 LEU A CA 1
ATOM 650 C C . LEU A 1 87 ? -13.072 -2.012 12.754 1.00 90.31 87 LEU A C 1
ATOM 652 O O . LEU A 1 87 ? -12.416 -2.004 11.720 1.00 90.31 87 LEU A O 1
ATOM 656 N N . ALA A 1 88 ? -13.697 -0.922 13.206 1.00 91.94 88 ALA A N 1
ATOM 657 C CA . ALA A 1 88 ? -13.679 0.355 12.496 1.00 91.94 88 ALA A CA 1
ATOM 658 C C . ALA A 1 88 ? -12.251 0.890 12.299 1.00 91.94 88 ALA A C 1
ATOM 660 O O . ALA A 1 88 ? -11.914 1.352 11.212 1.00 91.94 88 ALA A O 1
ATOM 661 N N . GLN A 1 89 ? -11.394 0.784 13.320 1.00 92.12 89 GLN A N 1
ATOM 662 C CA . GLN A 1 89 ? -9.979 1.151 13.202 1.00 92.12 89 GLN A CA 1
ATOM 663 C C . GLN A 1 89 ? -9.242 0.275 12.194 1.00 92.12 89 GLN A C 1
ATOM 665 O O . GLN A 1 89 ? -8.532 0.803 11.343 1.00 92.12 89 GLN A O 1
ATOM 670 N N . LEU A 1 90 ? -9.419 -1.046 12.275 1.00 90.50 90 LEU A N 1
ATOM 671 C CA . LEU A 1 90 ? -8.777 -1.982 11.357 1.00 90.50 90 LEU A CA 1
ATOM 672 C C . LEU A 1 90 ? -9.183 -1.701 9.907 1.00 90.50 90 LEU A C 1
ATOM 674 O O . LEU A 1 90 ? -8.319 -1.583 9.045 1.00 90.50 90 LEU A O 1
ATOM 678 N N . VAL A 1 91 ? -10.483 -1.544 9.651 1.00 93.94 91 VAL A N 1
ATOM 679 C CA . VAL A 1 91 ? -11.013 -1.241 8.316 1.00 93.94 91 VAL A CA 1
ATOM 680 C C . VAL A 1 91 ? -10.464 0.087 7.804 1.00 93.94 91 VAL A C 1
ATOM 682 O O . VAL A 1 91 ? -10.011 0.142 6.667 1.00 93.94 91 VAL A O 1
ATOM 685 N N . ALA A 1 92 ? -10.432 1.135 8.631 1.00 94.25 92 ALA A N 1
ATOM 686 C CA . ALA A 1 92 ? -9.890 2.432 8.230 1.00 94.25 92 ALA A CA 1
ATOM 687 C C . ALA A 1 92 ? -8.396 2.355 7.863 1.00 94.25 92 ALA A C 1
ATOM 689 O O . ALA A 1 92 ? -7.982 2.906 6.844 1.00 94.25 92 ALA A O 1
ATOM 690 N N . VAL A 1 93 ? -7.596 1.638 8.660 1.00 93.69 93 VAL A N 1
ATOM 691 C CA . VAL A 1 93 ? -6.163 1.429 8.397 1.00 93.69 93 VAL A CA 1
ATOM 692 C C . VAL A 1 93 ? -5.945 0.640 7.108 1.00 93.69 93 VAL A C 1
ATOM 694 O O . VAL A 1 93 ? -5.132 1.040 6.279 1.0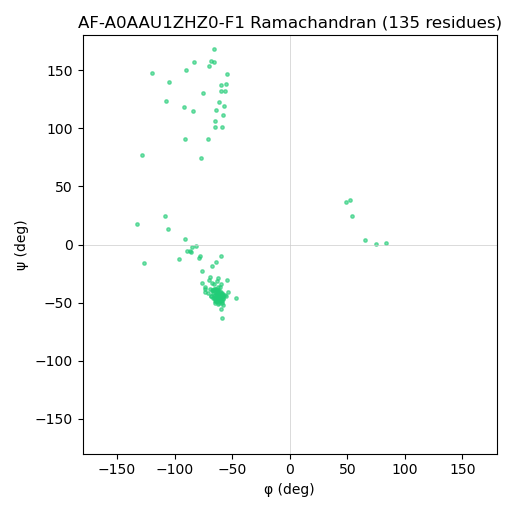0 93.69 93 VAL A O 1
ATOM 697 N N . LEU A 1 94 ? -6.669 -0.464 6.918 1.00 93.44 94 LEU A N 1
ATOM 698 C CA . LEU A 1 94 ? -6.546 -1.284 5.712 1.00 93.44 94 LEU A CA 1
ATOM 699 C C . LEU A 1 94 ? -7.019 -0.534 4.467 1.00 93.44 94 LEU A C 1
ATOM 701 O O . LEU A 1 94 ? -6.383 -0.643 3.425 1.00 93.44 94 LEU A O 1
ATOM 705 N N . ALA A 1 95 ? -8.088 0.256 4.577 1.00 95.12 95 ALA A N 1
ATOM 706 C CA . ALA A 1 95 ? -8.590 1.065 3.476 1.00 95.12 95 ALA A CA 1
ATOM 707 C C . ALA A 1 95 ? -7.569 2.126 3.051 1.00 95.12 95 ALA A C 1
ATOM 709 O O . ALA A 1 95 ? -7.269 2.229 1.866 1.00 95.12 95 ALA A O 1
ATOM 710 N N . VAL A 1 96 ? -6.987 2.877 3.998 1.00 95.19 96 VAL A N 1
ATOM 711 C CA . VAL A 1 96 ? -5.997 3.909 3.649 1.00 95.19 96 VAL A CA 1
ATOM 712 C C . VAL A 1 96 ? -4.707 3.287 3.114 1.00 95.19 96 VAL A C 1
ATOM 714 O O . VAL A 1 96 ? -4.202 3.730 2.088 1.00 95.19 96 VAL A O 1
ATOM 717 N N . ALA A 1 97 ? -4.195 2.227 3.747 1.00 93.62 97 ALA A N 1
ATOM 718 C CA . ALA A 1 97 ? -2.971 1.564 3.304 1.00 93.62 97 ALA A CA 1
ATOM 719 C C . ALA A 1 97 ? -3.161 0.883 1.941 1.00 93.62 97 ALA A C 1
ATOM 721 O O . ALA A 1 97 ? -2.301 0.995 1.071 1.00 93.62 97 ALA A O 1
ATOM 722 N N . GLY A 1 98 ? -4.305 0.224 1.738 1.00 93.25 98 GLY A N 1
ATOM 723 C CA . GLY A 1 98 ? -4.685 -0.386 0.469 1.00 93.25 98 GLY A CA 1
ATOM 724 C C . GLY A 1 98 ? -4.852 0.647 -0.640 1.00 93.25 98 GLY A C 1
ATOM 725 O O . GLY A 1 98 ? -4.356 0.426 -1.738 1.00 93.25 98 GLY A O 1
ATOM 726 N N . TRP A 1 99 ? -5.463 1.799 -0.348 1.00 93.62 99 TRP A N 1
ATOM 727 C CA . TRP A 1 99 ? -5.560 2.914 -1.291 1.00 93.62 99 TRP A CA 1
ATOM 728 C C . TRP A 1 99 ? -4.183 3.440 -1.710 1.00 93.62 99 TRP A C 1
ATOM 730 O O . TRP A 1 99 ? -3.926 3.592 -2.901 1.00 93.62 99 TRP A O 1
ATOM 740 N N . PHE A 1 100 ? -3.272 3.668 -0.756 1.00 92.12 100 PHE A N 1
ATOM 741 C CA . PHE A 1 100 ? -1.900 4.090 -1.062 1.00 92.12 100 PHE A CA 1
ATOM 742 C C . PHE A 1 100 ? -1.149 3.054 -1.900 1.00 92.12 100 PHE A C 1
ATOM 744 O O . PHE A 1 100 ? -0.509 3.420 -2.882 1.00 92.12 100 PHE A O 1
ATOM 751 N N . ALA A 1 101 ? -1.240 1.771 -1.537 1.00 91.81 101 ALA A N 1
ATOM 752 C CA . ALA A 1 101 ? -0.619 0.692 -2.297 1.00 91.81 101 ALA A CA 1
ATOM 753 C C . ALA A 1 101 ? -1.182 0.608 -3.717 1.00 91.81 101 ALA A C 1
ATOM 755 O O . ALA A 1 101 ? -0.413 0.530 -4.666 1.00 91.81 101 ALA A O 1
ATOM 756 N N . TRP A 1 102 ? -2.503 0.673 -3.862 1.00 90.50 102 TRP A N 1
ATOM 757 C CA . TRP A 1 102 ? -3.183 0.682 -5.150 1.00 90.50 102 TRP A CA 1
ATOM 758 C C . TRP A 1 102 ? -2.728 1.843 -6.034 1.00 90.50 102 TRP A C 1
ATOM 760 O O . TRP A 1 102 ? -2.313 1.624 -7.167 1.00 90.50 102 TRP A O 1
ATOM 770 N N . TRP A 1 103 ? -2.770 3.066 -5.498 1.00 90.12 103 TRP A N 1
ATOM 771 C CA . TRP A 1 103 ? -2.342 4.275 -6.199 1.00 90.12 103 TRP A CA 1
ATOM 772 C C . TRP A 1 103 ? -0.883 4.179 -6.643 1.00 90.12 103 TRP A C 1
ATOM 774 O O . TRP A 1 103 ? -0.557 4.481 -7.787 1.00 90.12 103 TRP A O 1
ATOM 784 N N . TYR A 1 104 ? -0.009 3.731 -5.739 1.00 89.38 104 TYR A N 1
ATOM 785 C CA . TYR A 1 104 ? 1.414 3.607 -6.016 1.00 89.38 104 TYR A CA 1
ATOM 786 C C . TYR A 1 104 ? 1.705 2.553 -7.079 1.00 89.38 104 TYR A C 1
ATOM 788 O O . TYR A 1 104 ? 2.467 2.799 -8.004 1.00 89.38 104 TYR A O 1
ATOM 796 N N . VAL A 1 105 ? 1.083 1.383 -6.958 1.00 88.62 105 VAL A N 1
ATOM 797 C CA . VAL A 1 105 ? 1.232 0.299 -7.926 1.00 88.62 105 VAL A CA 1
ATOM 798 C C . VAL A 1 105 ? 0.715 0.727 -9.294 1.00 88.62 105 VAL A C 1
ATOM 800 O O . VAL A 1 105 ? 1.409 0.487 -10.270 1.00 88.62 105 VAL A O 1
ATOM 803 N N . GLY A 1 106 ? -0.434 1.403 -9.358 1.00 84.06 106 GLY A N 1
ATOM 804 C CA . GLY A 1 106 ? -0.971 1.923 -10.611 1.00 84.06 106 GLY A CA 1
ATOM 805 C C . GLY A 1 106 ? -0.008 2.883 -11.294 1.00 84.06 106 GLY A C 1
ATOM 806 O O . GLY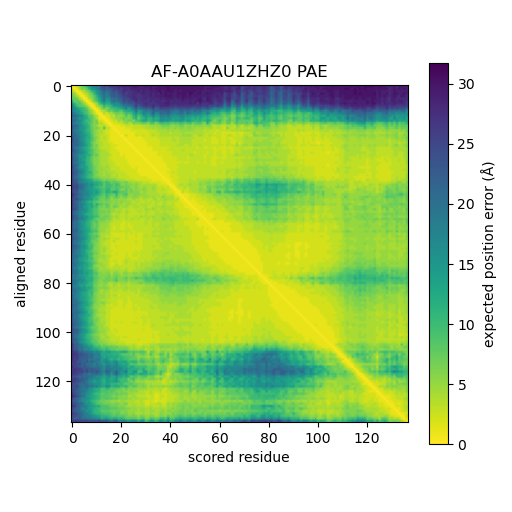 A 1 106 ? 0.525 2.548 -12.337 1.00 84.06 106 GLY A O 1
ATOM 807 N N . GLY A 1 107 ? 0.300 4.008 -10.646 1.00 81.56 107 GLY A N 1
ATOM 808 C CA . GLY A 1 107 ? 1.044 5.088 -11.299 1.00 81.56 107 GLY A CA 1
ATOM 809 C C . GLY A 1 107 ? 2.555 4.884 -11.428 1.00 81.56 107 GLY A C 1
ATOM 810 O O . GLY A 1 107 ? 3.219 5.715 -12.040 1.00 81.56 107 GLY A O 1
ATOM 811 N N . GLN A 1 108 ? 3.144 3.865 -10.788 1.00 81.12 108 GLN A N 1
ATOM 812 C CA . GLN A 1 108 ? 4.607 3.708 -10.746 1.00 81.12 108 GLN A CA 1
ATOM 813 C C . GLN A 1 108 ? 5.114 2.343 -11.207 1.00 81.12 108 GLN A C 1
ATOM 815 O O . GLN A 1 108 ? 6.317 2.208 -11.455 1.00 81.12 108 GLN A O 1
ATOM 820 N N . ALA A 1 109 ? 4.272 1.314 -11.306 1.00 75.31 109 ALA A N 1
ATOM 821 C CA . ALA A 1 109 ? 4.758 -0.011 -11.680 1.00 75.31 109 ALA A CA 1
ATOM 822 C C . ALA A 1 109 ? 5.115 -0.133 -13.158 1.00 75.31 109 ALA A C 1
ATOM 824 O O . ALA A 1 109 ? 6.104 -0.793 -13.482 1.00 75.31 109 ALA A O 1
ATOM 825 N N . THR A 1 110 ? 4.330 0.500 -14.024 1.00 76.75 110 THR A N 1
ATOM 826 C CA . THR A 1 110 ? 4.378 0.316 -15.475 1.00 76.75 110 THR A CA 1
ATOM 827 C C . THR A 1 110 ? 4.501 1.685 -16.139 1.00 76.75 110 THR A C 1
ATOM 829 O O . THR A 1 110 ? 3.502 2.234 -16.582 1.00 76.75 110 THR A O 1
ATOM 832 N N . PRO A 1 111 ? 5.701 2.302 -16.143 1.00 72.81 111 PRO A N 1
ATOM 833 C CA . PRO A 1 111 ? 5.886 3.610 -16.757 1.00 72.81 111 PRO A CA 1
ATOM 834 C C . PRO A 1 111 ? 5.651 3.500 -18.266 1.00 72.81 111 PRO A C 1
ATOM 836 O O . PRO A 1 111 ? 6.510 3.018 -19.015 1.00 72.81 111 PRO A O 1
ATOM 839 N N . ASP A 1 112 ? 4.464 3.920 -18.690 1.00 69.25 112 ASP A N 1
ATOM 840 C CA . ASP A 1 112 ? 4.040 3.904 -20.081 1.00 69.25 112 ASP A CA 1
ATOM 841 C C . ASP A 1 112 ? 4.979 4.747 -20.952 1.00 69.25 112 ASP A C 1
ATOM 843 O O . ASP A 1 112 ? 5.422 5.838 -20.582 1.00 69.25 112 ASP A O 1
ATOM 847 N N . GLY A 1 113 ? 5.318 4.218 -22.129 1.00 67.00 113 GLY A N 1
ATOM 848 C CA . GLY A 1 113 ? 6.196 4.893 -23.088 1.00 67.00 113 GLY A CA 1
ATOM 849 C C . GLY A 1 113 ? 7.686 4.899 -22.726 1.00 67.00 113 GLY A C 1
ATOM 850 O O . GLY A 1 113 ? 8.483 5.429 -23.501 1.00 67.00 113 GLY A O 1
ATOM 851 N N . TYR A 1 114 ? 8.093 4.295 -21.603 1.00 75.12 114 TYR A N 1
ATOM 852 C CA . TYR A 1 114 ? 9.508 4.032 -21.335 1.00 75.12 114 TYR A CA 1
ATOM 853 C C . TYR A 1 114 ? 9.978 2.837 -22.187 1.00 75.12 114 TYR A C 1
ATOM 855 O O . TYR A 1 114 ? 9.300 1.807 -22.182 1.00 75.12 114 TYR A O 1
ATOM 863 N N . PRO A 1 115 ? 11.105 2.923 -22.918 1.00 74.31 115 PRO A N 1
ATOM 864 C CA . PRO A 1 115 ? 11.625 1.787 -23.673 1.00 74.31 115 PRO A CA 1
ATOM 865 C C . PRO A 1 115 ? 12.042 0.674 -22.701 1.00 74.31 115 PRO A C 1
ATOM 867 O O . PRO A 1 115 ? 13.013 0.813 -21.964 1.00 74.31 115 PRO A O 1
ATOM 870 N N . GLY A 1 116 ? 11.247 -0.395 -22.639 1.00 74.62 116 GLY A N 1
ATOM 871 C CA . GLY A 1 116 ? 11.610 -1.624 -21.943 1.00 74.62 116 GLY A CA 1
ATOM 872 C C . GLY A 1 116 ? 12.446 -2.502 -22.868 1.00 74.62 116 GLY A C 1
ATOM 873 O O . GLY A 1 116 ? 11.948 -2.978 -23.889 1.00 74.62 116 GLY A O 1
ATOM 874 N N . ASP A 1 117 ? 13.708 -2.731 -22.514 1.00 75.94 117 ASP A N 1
ATOM 875 C CA . ASP A 1 117 ? 14.670 -3.418 -23.387 1.00 75.94 117 ASP A CA 1
ATOM 876 C C . ASP A 1 117 ? 14.702 -4.945 -23.178 1.00 75.94 117 ASP A C 1
ATOM 878 O O . ASP A 1 117 ? 15.488 -5.655 -23.811 1.00 75.94 117 ASP A O 1
ATOM 882 N N . SER A 1 118 ? 13.825 -5.498 -22.328 1.00 7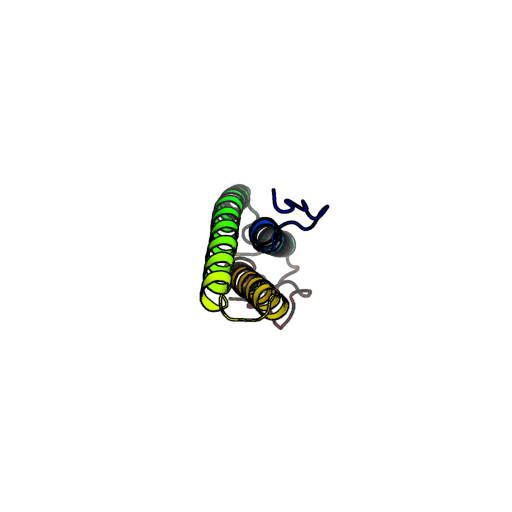5.88 118 SER A N 1
ATOM 883 C CA . SER A 1 118 ? 13.856 -6.931 -22.004 1.00 75.88 118 SER A CA 1
ATOM 884 C C . SER A 1 118 ? 13.294 -7.841 -23.101 1.00 75.88 118 SER A C 1
ATOM 886 O O . SER A 1 118 ? 13.590 -9.036 -23.120 1.00 75.88 118 SER A O 1
ATOM 888 N N . GLY A 1 119 ? 12.438 -7.320 -23.988 1.00 80.06 119 GLY A N 1
ATOM 889 C CA . GLY A 1 119 ? 11.687 -8.118 -24.968 1.00 80.06 119 GLY A CA 1
ATOM 890 C C . GLY A 1 119 ? 10.653 -9.080 -24.355 1.00 80.06 119 GLY A C 1
ATOM 891 O O . GLY A 1 119 ? 10.021 -9.844 -25.082 1.00 80.06 119 GLY A O 1
ATOM 892 N N . LEU A 1 120 ? 10.469 -9.054 -23.028 1.00 83.31 120 LEU A N 1
ATOM 893 C CA . LEU A 1 120 ? 9.532 -9.908 -22.283 1.00 83.31 120 LEU A CA 1
ATOM 894 C C . LEU A 1 120 ? 8.185 -9.227 -22.005 1.00 83.31 120 LEU A C 1
ATOM 896 O O . LEU A 1 120 ? 7.243 -9.900 -21.579 1.00 83.31 120 LEU A O 1
ATOM 900 N N . CYS A 1 121 ? 8.103 -7.911 -22.214 1.00 84.06 121 CYS A N 1
ATOM 901 C CA . CYS A 1 121 ? 6.904 -7.108 -21.999 1.00 84.06 121 CYS A CA 1
ATOM 902 C C . CYS A 1 121 ? 6.443 -6.432 -23.299 1.00 84.06 121 CYS A C 1
ATOM 904 O O . CYS A 1 121 ? 7.276 -6.082 -24.138 1.00 84.06 121 CYS A O 1
ATOM 906 N N . PRO A 1 122 ? 5.124 -6.233 -23.479 1.00 79.62 122 PRO A N 1
ATOM 907 C CA . PRO A 1 122 ? 4.602 -5.344 -24.513 1.00 79.62 122 PRO A CA 1
ATOM 908 C C . PRO A 1 122 ? 4.997 -3.888 -24.216 1.00 79.62 122 PRO A C 1
ATOM 910 O O . PRO A 1 122 ? 5.420 -3.571 -23.108 1.00 79.62 122 PRO A O 1
ATOM 913 N N . GLY A 1 123 ? 4.802 -2.980 -25.179 1.00 77.31 123 GLY A N 1
ATOM 914 C CA . GLY A 1 123 ? 5.174 -1.561 -25.041 1.00 77.31 123 GLY A CA 1
ATOM 915 C C . GLY A 1 123 ? 4.495 -0.790 -23.896 1.00 77.31 123 GLY A C 1
ATOM 916 O O . GLY A 1 123 ? 4.914 0.322 -23.601 1.00 77.31 123 GLY A O 1
ATOM 917 N N . SER A 1 124 ? 3.486 -1.374 -23.241 1.00 78.38 124 SER A N 1
ATOM 918 C CA . SER A 1 124 ? 2.882 -0.858 -22.004 1.00 78.38 124 SER A CA 1
ATOM 919 C C . SER A 1 124 ? 3.670 -1.213 -20.734 1.00 78.38 124 SER A C 1
ATOM 921 O O . SER A 1 124 ? 3.259 -0.879 -19.631 1.00 78.38 124 SER A O 1
ATOM 923 N N . ASN A 1 125 ? 4.780 -1.955 -20.838 1.00 83.75 125 ASN A N 1
ATOM 924 C CA . ASN A 1 125 ? 5.598 -2.386 -19.697 1.00 83.75 125 ASN A CA 1
ATOM 925 C C . ASN A 1 125 ? 4.816 -3.140 -18.601 1.00 83.75 125 ASN A C 1
ATOM 927 O O . ASN A 1 125 ? 5.243 -3.193 -17.448 1.00 83.75 125 ASN A O 1
ATOM 931 N N . VAL A 1 126 ? 3.688 -3.763 -18.961 1.00 86.19 126 VAL A N 1
ATOM 932 C CA . VAL A 1 126 ? 2.877 -4.586 -18.056 1.00 86.19 126 VAL A CA 1
ATOM 933 C C . VAL A 1 126 ? 3.335 -6.045 -18.159 1.00 86.19 126 VAL A C 1
ATOM 935 O O . VAL A 1 126 ? 3.225 -6.645 -19.234 1.00 86.19 126 VAL A O 1
ATOM 938 N N . PRO A 1 127 ? 3.833 -6.664 -17.076 1.00 87.44 127 PRO A N 1
ATOM 939 C CA . PRO A 1 127 ? 4.252 -8.058 -17.119 1.00 87.44 127 PRO A CA 1
ATOM 940 C C . PRO A 1 127 ? 3.046 -9.013 -17.249 1.00 87.44 127 PRO A C 1
ATOM 942 O O . PRO A 1 127 ? 1.961 -8.719 -16.756 1.00 87.44 127 PRO A O 1
ATOM 945 N N . PRO A 1 128 ? 3.210 -10.218 -17.824 1.00 87.19 128 PRO A N 1
ATOM 946 C CA . PRO A 1 128 ? 2.097 -11.150 -18.059 1.00 87.19 128 PRO A CA 1
ATOM 947 C C . PRO A 1 128 ? 1.482 -11.735 -16.777 1.00 87.19 128 PRO A C 1
ATOM 949 O O . PRO A 1 128 ? 0.367 -12.246 -16.798 1.00 87.19 128 PRO A O 1
ATOM 952 N N . TRP A 1 129 ? 2.203 -11.674 -15.654 1.00 88.25 129 TRP A N 1
ATOM 953 C CA . TRP A 1 129 ? 1.693 -12.052 -14.334 1.00 88.25 129 TRP A CA 1
ATOM 954 C C . TRP A 1 129 ? 0.945 -10.909 -13.634 1.00 88.25 129 TRP A C 1
ATOM 956 O O . TRP A 1 129 ? 0.463 -11.111 -12.517 1.00 88.25 129 TRP A O 1
ATOM 966 N N . TRP A 1 130 ? 0.869 -9.721 -14.248 1.00 87.00 130 TRP A N 1
ATOM 967 C CA . TRP A 1 130 ? 0.175 -8.574 -13.677 1.00 87.00 130 TRP A CA 1
ATOM 968 C C . TRP A 1 130 ? -1.307 -8.903 -13.483 1.00 87.00 130 TRP A C 1
ATOM 970 O O . TRP A 1 130 ? -1.994 -9.274 -14.439 1.00 87.00 130 TRP A O 1
ATOM 980 N N . PRO A 1 131 ? -1.825 -8.797 -12.254 1.00 86.31 131 PRO A N 1
ATOM 981 C CA . PRO A 1 131 ? -3.236 -9.017 -12.010 1.00 86.31 131 PRO A CA 1
ATOM 982 C C . PRO A 1 131 ? -4.106 -8.036 -12.803 1.00 86.31 131 PRO A C 1
ATOM 984 O O . PRO A 1 131 ? -3.907 -6.829 -12.729 1.00 86.31 131 PRO A O 1
ATOM 987 N N . SER A 1 132 ? -5.135 -8.542 -13.489 1.00 86.88 132 SER A N 1
ATOM 988 C CA . SER A 1 132 ? -6.053 -7.725 -14.307 1.00 86.88 132 SER A CA 1
ATOM 989 C C . SER A 1 132 ? -6.870 -6.709 -13.509 1.00 86.88 132 SER A C 1
ATOM 991 O O . SER A 1 132 ? -7.524 -5.844 -14.079 1.00 86.88 132 SER A O 1
ATOM 993 N N . TRP A 1 133 ? -6.912 -6.877 -12.189 1.00 83.88 133 TRP A N 1
ATOM 994 C CA . TRP A 1 133 ? -7.584 -5.966 -11.285 1.00 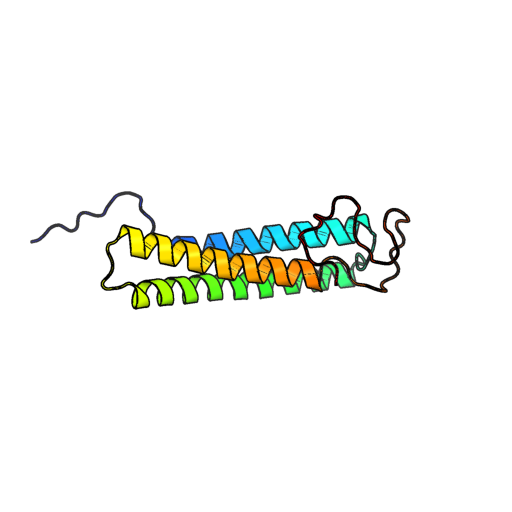83.88 133 TRP A CA 1
ATOM 995 C C . TRP A 1 133 ? -6.667 -4.849 -10.802 1.00 83.88 133 TRP A C 1
ATOM 997 O O . TRP A 1 133 ? -7.182 -4.012 -10.096 1.00 83.88 133 TRP A O 1
ATOM 1007 N N . LEU A 1 134 ? -5.366 -4.814 -11.110 1.00 82.06 134 LEU A N 1
ATOM 1008 C CA . LEU A 1 134 ? -4.498 -3.676 -10.779 1.00 82.06 134 LEU A CA 1
ATOM 1009 C C . LEU A 1 134 ? -4.488 -2.648 -11.920 1.00 82.06 134 LEU A C 1
ATOM 1011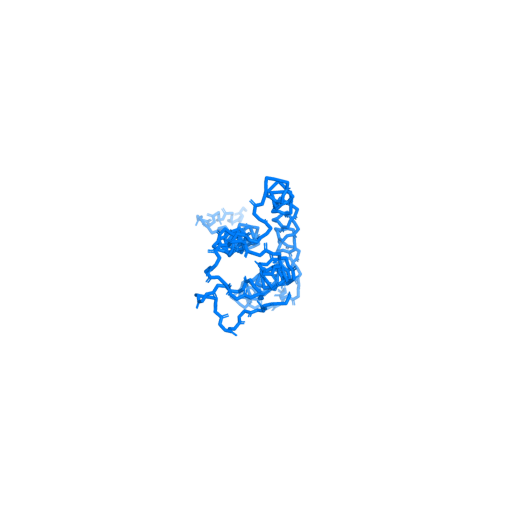 O O . LEU A 1 134 ? -4.620 -3.047 -13.078 1.00 82.06 134 LEU A O 1
ATOM 1015 N N . PRO A 1 135 ? -4.291 -1.349 -11.628 1.00 79.50 135 PRO A N 1
ATOM 1016 C CA . PRO A 1 135 ? -4.120 -0.350 -12.676 1.00 79.50 135 PRO A CA 1
ATOM 1017 C C . PRO A 1 135 ? -2.825 -0.601 -13.454 1.00 79.50 135 PRO A C 1
ATOM 1019 O O . PRO A 1 135 ? -1.899 -1.239 -12.945 1.00 79.50 135 PRO A O 1
ATOM 1022 N N . THR A 1 136 ? -2.778 -0.092 -14.679 1.00 73.19 136 THR A N 1
ATOM 1023 C CA . THR A 1 136 ? -1.658 -0.252 -15.620 1.00 73.19 136 THR A CA 1
ATOM 1024 C C . THR A 1 136 ? -1.250 1.078 -16.258 1.00 73.19 136 THR A C 1
ATOM 1026 O O . THR A 1 136 ? -0.656 1.056 -17.327 1.00 73.19 136 THR A O 1
ATOM 1029 N N . GLU A 1 137 ? -1.651 2.204 -15.662 1.00 59.69 137 GLU A N 1
ATOM 1030 C CA . GLU A 1 137 ? -1.555 3.556 -16.243 1.00 59.69 137 GLU A CA 1
ATOM 1031 C C . GLU A 1 137 ? -0.497 4.412 -15.552 1.00 59.69 137 GLU A C 1
ATOM 1033 O O . GLU A 1 137 ? -0.508 4.426 -14.298 1.00 59.69 137 GLU A O 1
#

Mean predicted aligned error: 7.52 Å

pLDDT: mean 83.62, std 12.16, range [36.94, 95.19]

Sequence (137 aa):
MSAYAVSRGQWPAWVMAMPVGIAVVYQASVVVARARAYCDAAWEPQHRFAHSFEMIVLTGATALAAVVVAVLARTATVHAPRPVRALAQLVAVLAVAGWFAWWYVGGQATPDGYPGDSGLCPGSNVPPWWPSWLPTE

Radius of gyration: 19.37 Å; Cα contacts (8 Å, |Δi|>4): 174; chains: 1; bounding box: 41×21×70 Å

Solvent-accessible surface area (backbone atoms only — not comparable to full-atom values): 7225 Å² total; per-residue (Å²): 141,79,85,83,74,77,72,84,85,71,74,55,73,56,69,52,20,31,60,50,14,33,51,45,36,52,53,32,50,52,51,26,53,50,32,14,62,57,15,40,28,75,58,50,73,70,44,52,51,53,50,54,54,48,49,55,52,50,30,53,51,32,20,50,50,12,36,52,40,19,52,51,31,42,63,78,28,65,90,46,58,70,68,60,26,52,49,43,19,52,52,42,22,50,50,55,25,48,49,52,23,50,52,49,37,13,66,60,22,16,58,67,79,44,78,44,78,54,78,69,34,56,76,50,30,54,49,89,83,57,59,88,87,54,63,69,83